Protein AF-A0A370JXY4-F1 (afdb_monomer_lite)

Foldseek 3Di:
DALVVCLVVLLVCCVVQVFQAKDADPVVRWIWTAHPVRDIDTDPDPSSSVSNHVNNVDVVVPDD

pLDDT: mean 91.96, std 9.57, range [47.06, 97.88]

Structure (mmCIF, N/CA/C/O backbone):
data_AF-A0A370JXY4-F1
#
_entry.id   AF-A0A370JXY4-F1
#
loop_
_atom_site.group_PDB
_atom_site.id
_atom_site.type_symbol
_atom_site.label_atom_id
_atom_site.label_alt_id
_atom_site.label_comp_i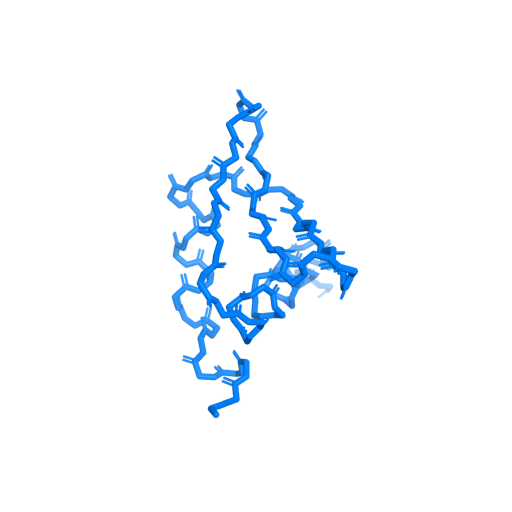d
_atom_site.label_asym_id
_atom_site.label_entity_id
_atom_site.label_seq_id
_atom_site.pdbx_PDB_ins_code
_atom_site.Cartn_x
_atom_site.Cartn_y
_atom_site.Cartn_z
_atom_site.occupancy
_atom_site.B_iso_or_equiv
_atom_site.auth_seq_id
_atom_site.auth_comp_id
_atom_site.auth_asym_id
_atom_site.auth_atom_id
_atom_site.pdbx_PDB_model_num
ATOM 1 N N . MET A 1 1 ? 8.182 -10.794 10.719 1.00 64.44 1 MET A N 1
ATOM 2 C CA . MET A 1 1 ? 8.545 -10.852 9.285 1.00 64.44 1 MET A CA 1
ATOM 3 C C . MET A 1 1 ? 9.127 -9.488 8.936 1.00 64.44 1 MET A C 1
ATOM 5 O O . MET A 1 1 ? 8.821 -8.546 9.656 1.00 64.44 1 MET A O 1
ATOM 9 N N . ARG A 1 2 ? 10.026 -9.346 7.962 1.00 82.88 2 ARG A N 1
ATOM 10 C CA . ARG A 1 2 ? 10.591 -8.030 7.601 1.00 82.88 2 ARG A CA 1
ATOM 11 C C . ARG A 1 2 ? 9.853 -7.457 6.395 1.00 82.88 2 ARG A C 1
ATOM 13 O O . ARG A 1 2 ? 9.475 -8.201 5.498 1.00 82.88 2 ARG A O 1
ATOM 20 N N . ALA A 1 3 ? 9.697 -6.134 6.339 1.00 81.50 3 ALA A N 1
ATOM 21 C CA . ALA A 1 3 ? 9.119 -5.452 5.174 1.00 81.50 3 ALA A CA 1
ATOM 22 C C . ALA A 1 3 ? 9.884 -5.762 3.869 1.00 81.50 3 ALA A C 1
ATOM 24 O O . ALA A 1 3 ? 9.292 -5.864 2.800 1.00 81.50 3 ALA A O 1
ATOM 25 N N . GLU A 1 4 ? 11.195 -5.992 3.964 1.00 87.38 4 GLU A N 1
ATOM 26 C CA . GLU A 1 4 ? 12.064 -6.358 2.838 1.00 87.38 4 GLU A CA 1
ATOM 27 C C . GLU A 1 4 ? 11.612 -7.641 2.124 1.00 87.38 4 GLU A C 1
ATOM 29 O O . GLU A 1 4 ? 11.723 -7.738 0.904 1.00 87.38 4 GLU A O 1
ATOM 34 N N . GLU A 1 5 ? 11.046 -8.602 2.862 1.00 93.00 5 GLU A N 1
ATOM 35 C CA . GLU A 1 5 ? 10.550 -9.869 2.308 1.00 93.00 5 GLU A CA 1
ATOM 36 C C . GLU A 1 5 ? 9.312 -9.657 1.421 1.00 93.00 5 GLU A C 1
ATOM 38 O O . GLU A 1 5 ? 9.049 -10.439 0.509 1.00 93.00 5 GLU A O 1
ATOM 43 N N . TYR A 1 6 ? 8.578 -8.564 1.646 1.00 94.44 6 TYR A N 1
ATOM 44 C CA . TYR A 1 6 ? 7.402 -8.185 0.869 1.00 94.44 6 TYR A CA 1
ATOM 45 C C . TYR A 1 6 ? 7.724 -7.273 -0.319 1.00 94.44 6 TYR A C 1
ATOM 47 O O . TYR A 1 6 ? 6.820 -6.984 -1.098 1.00 94.44 6 TYR A O 1
ATOM 55 N N . LEU A 1 7 ? 8.971 -6.827 -0.511 1.00 94.38 7 LEU A N 1
ATOM 56 C CA . LEU A 1 7 ? 9.322 -5.906 -1.603 1.00 94.38 7 LEU A CA 1
ATOM 57 C C . LEU A 1 7 ? 8.954 -6.425 -3.006 1.00 94.38 7 LEU A C 1
ATOM 59 O O . LEU A 1 7 ? 8.372 -5.650 -3.769 1.00 94.38 7 LEU A O 1
ATOM 63 N N . PRO A 1 8 ? 9.220 -7.696 -3.374 1.00 95.56 8 PRO A N 1
ATOM 64 C CA . PRO A 1 8 ? 8.830 -8.208 -4.689 1.00 95.56 8 PRO A CA 1
ATOM 65 C C . PRO A 1 8 ? 7.312 -8.173 -4.900 1.00 95.56 8 PRO A C 1
ATOM 67 O O . PRO A 1 8 ? 6.831 -7.780 -5.962 1.00 95.56 8 PRO A O 1
ATOM 70 N N . TRP A 1 9 ? 6.555 -8.530 -3.858 1.00 96.12 9 TRP A N 1
ATOM 71 C CA . TRP A 1 9 ? 5.099 -8.430 -3.866 1.00 96.12 9 TRP A CA 1
ATOM 72 C C . TRP A 1 9 ? 4.640 -6.972 -3.988 1.00 96.12 9 TRP A C 1
ATOM 74 O O . TRP A 1 9 ? 3.774 -6.680 -4.806 1.00 96.12 9 TRP A O 1
ATOM 84 N N . ALA A 1 10 ? 5.246 -6.053 -3.234 1.00 96.81 10 ALA A N 1
ATOM 85 C CA . ALA A 1 10 ? 4.882 -4.641 -3.221 1.00 96.81 10 ALA A CA 1
ATOM 86 C C . ALA A 1 10 ? 5.060 -3.993 -4.600 1.00 96.81 10 ALA A C 1
ATOM 88 O O . ALA A 1 10 ? 4.170 -3.278 -5.055 1.00 96.81 10 ALA A O 1
ATOM 89 N N . LEU A 1 11 ? 6.162 -4.290 -5.297 1.00 96.38 11 LEU A N 1
ATOM 90 C CA . LEU A 1 11 ? 6.411 -3.802 -6.657 1.00 96.38 11 LEU A CA 1
ATOM 91 C C . LEU A 1 11 ? 5.341 -4.295 -7.641 1.00 96.38 11 LEU A C 1
ATOM 93 O O . LEU A 1 11 ? 4.741 -3.490 -8.352 1.00 96.38 11 LEU A O 1
ATOM 97 N N . SER A 1 12 ? 5.041 -5.597 -7.628 1.00 97.12 12 SER A N 1
ATOM 98 C CA . SER A 1 12 ? 3.994 -6.175 -8.483 1.00 97.12 12 SER A CA 1
ATOM 99 C C . SER A 1 12 ? 2.598 -5.633 -8.139 1.00 97.12 12 SER A C 1
ATOM 101 O O . SER A 1 12 ? 1.774 -5.375 -9.022 1.00 97.12 12 SER A O 1
ATOM 103 N N . PHE A 1 13 ? 2.320 -5.406 -6.855 1.00 96.75 13 PHE A N 1
ATOM 104 C CA . PHE A 1 13 ? 1.055 -4.846 -6.393 1.00 96.75 13 PHE A CA 1
ATOM 105 C C . PHE A 1 13 ? 0.880 -3.387 -6.835 1.00 96.75 13 PHE A C 1
ATOM 107 O O . PHE A 1 13 ? -0.187 -3.026 -7.332 1.00 96.75 13 PHE A O 1
ATOM 114 N N . ILE A 1 14 ? 1.931 -2.565 -6.731 1.00 96.81 14 ILE A N 1
ATOM 115 C CA . ILE A 1 14 ? 1.935 -1.180 -7.225 1.00 96.81 14 ILE A CA 1
ATOM 116 C C . ILE A 1 14 ? 1.641 -1.141 -8.721 1.00 96.81 14 ILE A C 1
ATOM 118 O O . ILE A 1 14 ? 0.772 -0.382 -9.144 1.00 96.81 14 ILE A O 1
ATOM 122 N N . GLU A 1 15 ? 2.312 -1.976 -9.513 1.00 95.94 15 GLU A N 1
ATOM 123 C CA . GLU A 1 15 ? 2.121 -2.015 -10.964 1.00 95.94 15 GLU A CA 1
ATOM 124 C C . GLU A 1 15 ? 0.699 -2.455 -11.342 1.00 95.94 15 GLU A C 1
ATOM 126 O O . GLU A 1 15 ? 0.021 -1.784 -12.122 1.00 95.94 15 GLU A O 1
ATOM 131 N N . SER A 1 16 ? 0.216 -3.546 -10.744 1.00 96.62 16 SER A N 1
ATOM 132 C CA . SER A 1 16 ? -1.091 -4.130 -11.072 1.00 96.62 16 SER A CA 1
ATOM 133 C C . SER A 1 16 ? -2.280 -3.290 -10.607 1.00 96.62 16 SER A C 1
ATOM 135 O O . SER A 1 16 ? -3.329 -3.297 -11.256 1.00 96.62 16 SER A O 1
ATOM 137 N N . ARG A 1 17 ? -2.150 -2.581 -9.480 1.00 96.50 17 ARG A N 1
ATOM 138 C CA . ARG A 1 17 ? -3.230 -1.771 -8.894 1.00 96.50 17 ARG A CA 1
ATOM 139 C C . ARG A 1 17 ? -3.063 -0.275 -9.110 1.00 96.50 17 ARG A C 1
ATOM 141 O O . ARG A 1 17 ? -3.974 0.464 -8.756 1.00 96.50 17 ARG A O 1
ATOM 148 N N . ARG A 1 18 ? -1.956 0.167 -9.716 1.00 96.44 18 ARG A N 1
ATOM 149 C CA . ARG A 1 18 ? -1.596 1.589 -9.850 1.00 96.44 18 ARG A CA 1
ATOM 150 C C . ARG A 1 18 ? -1.621 2.289 -8.490 1.00 96.44 18 ARG A C 1
ATOM 152 O O . ARG A 1 18 ? -2.258 3.326 -8.327 1.00 96.44 18 ARG A O 1
ATOM 159 N N . VAL A 1 19 ? -0.974 1.681 -7.495 1.00 97.44 19 VAL A N 1
ATOM 160 C CA . VAL A 1 19 ? -0.866 2.279 -6.155 1.00 97.44 19 VAL A CA 1
ATOM 161 C C . VAL A 1 19 ? 0.008 3.527 -6.241 1.00 97.44 19 VAL A C 1
ATOM 163 O O . VAL A 1 19 ? 1.080 3.493 -6.838 1.00 97.44 19 VAL A O 1
ATOM 166 N N . VAL A 1 20 ? -0.443 4.614 -5.626 1.00 96.75 20 VAL A N 1
ATOM 167 C CA . VAL A 1 20 ? 0.237 5.918 -5.617 1.00 96.75 20 VAL A CA 1
ATOM 168 C C . VAL A 1 20 ? 0.609 6.379 -4.212 1.00 96.75 20 VAL A C 1
ATOM 170 O O . VAL A 1 20 ? 1.543 7.160 -4.048 1.00 96.75 20 VAL A O 1
ATOM 173 N N . ALA A 1 21 ? -0.085 5.884 -3.186 1.00 96.81 21 ALA A N 1
ATOM 174 C CA . ALA A 1 21 ? 0.185 6.231 -1.797 1.00 96.81 21 ALA A CA 1
ATOM 175 C C . ALA A 1 21 ? -0.198 5.093 -0.845 1.00 96.81 21 ALA A C 1
ATOM 177 O O . ALA A 1 21 ? -0.927 4.167 -1.208 1.00 96.81 21 ALA A O 1
ATOM 178 N N . VAL A 1 22 ? 0.298 5.180 0.388 1.00 97.00 22 VAL A N 1
ATOM 179 C CA . VAL A 1 22 ? -0.047 4.275 1.486 1.00 97.00 22 VAL A CA 1
ATOM 180 C C . VAL A 1 22 ? -0.480 5.119 2.679 1.00 97.00 22 VAL A C 1
ATOM 182 O O . VAL A 1 22 ? 0.243 6.023 3.091 1.00 97.00 22 VAL A O 1
ATOM 185 N N . GLU A 1 23 ? -1.648 4.813 3.230 1.00 95.81 23 GLU A N 1
ATOM 186 C CA . GLU A 1 23 ? -2.151 5.377 4.479 1.00 95.81 23 GLU A CA 1
ATOM 187 C C . GLU A 1 23 ? -1.899 4.375 5.610 1.00 95.81 23 GLU A C 1
ATOM 189 O O . GLU A 1 23 ? -2.190 3.185 5.480 1.00 95.81 23 GLU A O 1
ATOM 194 N N . ILE A 1 24 ? -1.339 4.857 6.717 1.00 93.94 24 ILE A N 1
ATOM 195 C CA . ILE A 1 24 ? -1.094 4.071 7.927 1.00 93.94 24 ILE A CA 1
ATOM 196 C C . ILE A 1 24 ? -1.787 4.801 9.069 1.00 93.94 24 ILE A C 1
ATOM 198 O O . ILE A 1 24 ? -1.383 5.909 9.420 1.00 93.94 24 ILE A O 1
ATOM 202 N N . ASN A 1 25 ? -2.810 4.177 9.649 1.00 93.00 25 ASN A N 1
ATOM 203 C CA . ASN A 1 25 ? -3.490 4.677 10.831 1.00 93.00 25 ASN A CA 1
ATOM 204 C C . ASN A 1 25 ? -3.051 3.862 12.063 1.00 93.00 25 ASN A C 1
ATOM 206 O O . ASN A 1 25 ? -3.525 2.743 12.267 1.00 93.00 25 ASN A O 1
ATOM 210 N N . PRO A 1 26 ? -2.139 4.393 12.896 1.00 83.50 26 PRO A N 1
ATOM 211 C CA . PRO A 1 26 ? -1.655 3.686 14.076 1.00 83.50 26 PRO A CA 1
ATOM 212 C C . PRO A 1 26 ? -2.692 3.601 15.205 1.00 83.50 26 PRO A C 1
ATOM 214 O O . PRO A 1 26 ? -2.556 2.736 16.064 1.00 83.50 26 PRO A O 1
ATOM 217 N N . GLU A 1 27 ? -3.714 4.461 15.217 1.00 90.56 27 GLU A N 1
ATOM 218 C CA . GLU A 1 27 ? -4.757 4.460 16.252 1.00 90.56 27 GLU A CA 1
ATOM 219 C C . GLU A 1 27 ? -5.762 3.327 16.034 1.00 90.56 27 GLU A C 1
ATOM 221 O O . GLU A 1 27 ? -6.212 2.701 16.992 1.00 90.56 27 GLU A O 1
ATOM 226 N N . THR A 1 28 ? -6.084 3.035 14.771 1.00 88.62 28 THR A N 1
ATOM 227 C CA . THR A 1 28 ? -6.988 1.936 14.397 1.00 88.62 28 THR A CA 1
ATOM 228 C C . THR A 1 28 ? -6.248 0.656 14.015 1.00 88.62 28 THR A C 1
ATOM 230 O O . THR A 1 28 ? -6.863 -0.404 13.931 1.00 88.62 28 THR A O 1
ATOM 233 N N . GLY A 1 29 ? -4.931 0.731 13.795 1.00 88.44 29 GLY A N 1
ATOM 234 C CA . GLY A 1 29 ? -4.138 -0.377 13.261 1.00 88.44 29 GLY A CA 1
ATOM 235 C C . GLY A 1 29 ? -4.459 -0.690 11.797 1.00 88.44 29 GLY A C 1
ATOM 236 O O . GLY A 1 29 ? -4.161 -1.786 11.329 1.00 88.44 29 GLY A O 1
ATOM 237 N N . GLU A 1 30 ? -5.087 0.244 11.079 1.00 94.31 30 GLU A N 1
ATOM 238 C CA . GLU A 1 30 ? -5.472 0.061 9.684 1.00 94.31 30 GLU A CA 1
ATOM 239 C C . GLU A 1 30 ? -4.395 0.569 8.730 1.00 94.31 30 GLU A C 1
ATOM 241 O O . GLU A 1 30 ? -3.797 1.633 8.910 1.00 94.31 30 GLU A O 1
ATOM 246 N N . TYR A 1 31 ? -4.205 -0.176 7.648 1.00 95.94 31 TYR A N 1
ATOM 247 C CA . TYR A 1 31 ? -3.247 0.143 6.603 1.00 95.94 31 TYR A CA 1
ATO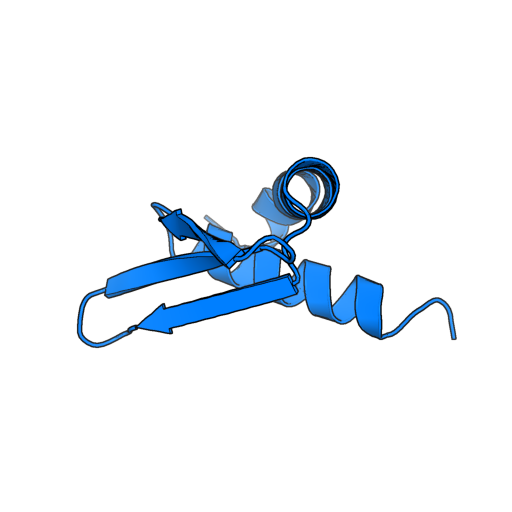M 248 C C . TYR A 1 31 ? -3.953 0.072 5.253 1.00 95.94 31 TYR A C 1
ATOM 250 O O . TYR A 1 31 ? -4.655 -0.905 4.985 1.00 95.94 31 TYR A O 1
ATOM 258 N N . LYS A 1 32 ? -3.782 1.077 4.391 1.00 97.12 32 LYS A N 1
ATOM 259 C CA . LYS A 1 32 ? -4.438 1.121 3.077 1.00 97.12 32 LYS A CA 1
ATOM 260 C C . LYS A 1 32 ? -3.465 1.496 1.975 1.00 97.12 32 LYS A C 1
ATOM 262 O O . LYS A 1 32 ? -2.693 2.437 2.113 1.00 97.12 32 LYS A O 1
ATOM 267 N N . ALA A 1 33 ? -3.559 0.808 0.847 1.00 97.75 33 ALA A N 1
ATOM 268 C CA . ALA A 1 33 ? -2.977 1.247 -0.411 1.00 97.75 33 ALA A CA 1
ATOM 269 C C . ALA A 1 33 ? -3.997 2.102 -1.170 1.00 97.75 33 ALA A C 1
ATOM 271 O O . ALA A 1 33 ? -5.133 1.671 -1.372 1.00 97.75 33 ALA A O 1
ATOM 272 N N . LEU A 1 34 ? -3.592 3.294 -1.597 1.00 97.88 34 LEU A N 1
ATOM 273 C CA . LEU A 1 34 ? -4.407 4.222 -2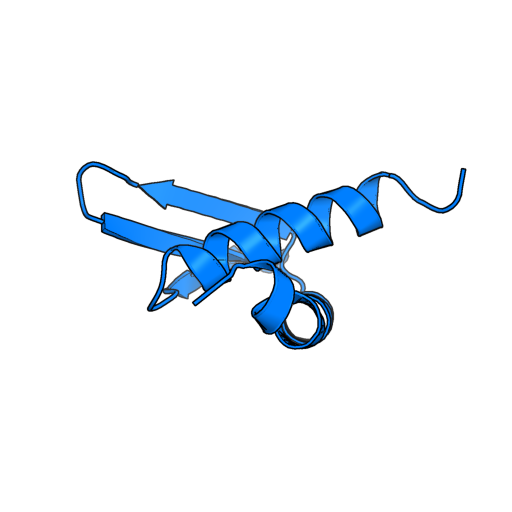.378 1.00 97.88 34 LEU A CA 1
ATOM 274 C C . LEU A 1 34 ? -3.981 4.150 -3.841 1.00 97.88 34 LEU A C 1
ATOM 276 O O . LEU A 1 34 ? -2.790 4.237 -4.141 1.00 97.88 34 LEU A O 1
ATOM 280 N N . CYS A 1 35 ? -4.943 3.985 -4.743 1.00 97.31 35 CYS A N 1
ATOM 281 C CA . CYS A 1 35 ? -4.697 3.806 -6.170 1.00 97.31 35 CYS A CA 1
ATOM 282 C C . CYS A 1 35 ? -5.048 5.066 -6.961 1.00 97.31 35 CYS A C 1
ATOM 284 O O . CYS A 1 35 ? -5.928 5.831 -6.572 1.00 97.31 35 CYS A O 1
ATOM 286 N N . GLU A 1 36 ? -4.394 5.251 -8.105 1.00 96.31 36 GLU A N 1
ATOM 287 C CA . GLU A 1 36 ? -4.595 6.404 -8.995 1.00 96.31 36 GLU A CA 1
ATOM 288 C C . GLU A 1 36 ? -6.063 6.583 -9.415 1.00 96.31 36 GLU A C 1
ATOM 290 O O . GLU A 1 36 ? -6.562 7.699 -9.517 1.00 96.31 36 GLU A O 1
ATOM 295 N N . ASN A 1 37 ? -6.790 5.477 -9.591 1.00 94.81 37 ASN A N 1
ATOM 296 C CA . ASN A 1 37 ? -8.203 5.483 -9.969 1.00 94.81 37 ASN A CA 1
ATOM 297 C C . ASN A 1 37 ? -9.171 5.808 -8.809 1.00 94.81 37 ASN A C 1
ATOM 299 O O . ASN A 1 37 ? -10.381 5.647 -8.967 1.00 94.81 37 ASN A O 1
ATOM 303 N N . GLY A 1 38 ? -8.660 6.186 -7.634 1.00 94.00 38 GLY A N 1
ATOM 304 C CA . GLY A 1 38 ? -9.450 6.485 -6.437 1.00 94.00 38 GLY A CA 1
ATOM 305 C C . GLY A 1 38 ? -9.882 5.261 -5.621 1.00 94.00 38 GLY A C 1
ATOM 306 O O . GLY A 1 38 ? -10.524 5.421 -4.585 1.00 94.00 38 GLY A O 1
ATOM 307 N N . SER A 1 39 ? -9.534 4.039 -6.041 1.00 96.38 39 SER A N 1
ATOM 308 C CA . SER A 1 39 ? -9.777 2.829 -5.242 1.00 96.38 39 SER A CA 1
ATOM 309 C C . SER A 1 39 ? -8.794 2.725 -4.074 1.00 96.38 39 SER A C 1
ATOM 311 O O . SER A 1 39 ? -7.655 3.191 -4.163 1.00 96.38 39 SER A O 1
ATOM 313 N N . SER A 1 40 ? -9.201 2.048 -3.000 1.00 96.56 40 SER A N 1
ATOM 314 C CA . SER A 1 40 ? -8.317 1.710 -1.882 1.00 96.56 40 SER A CA 1
ATOM 315 C C . SER A 1 40 ? -8.397 0.230 -1.513 1.00 96.56 40 SER A C 1
ATOM 317 O O . SER A 1 40 ? -9.435 -0.412 -1.678 1.00 96.56 40 SER A O 1
ATOM 319 N N . TYR A 1 41 ? -7.280 -0.317 -1.031 1.00 96.62 41 TYR A N 1
ATOM 320 C CA . TYR A 1 41 ? -7.167 -1.707 -0.587 1.00 96.62 41 TYR A CA 1
ATOM 321 C C . TYR A 1 41 ? -6.609 -1.753 0.828 1.00 96.62 41 TYR A C 1
ATOM 323 O O . TYR A 1 41 ? -5.538 -1.201 1.077 1.00 96.62 41 TYR A O 1
ATOM 331 N N . PHE A 1 42 ? -7.306 -2.433 1.736 1.00 96.00 42 PHE A N 1
ATOM 332 C CA . PHE A 1 42 ? -6.785 -2.704 3.072 1.00 96.00 42 PHE A CA 1
ATOM 333 C C . PHE A 1 42 ? -5.626 -3.700 3.003 1.00 96.00 42 PHE A C 1
ATOM 335 O O . PHE A 1 42 ? -5.661 -4.659 2.230 1.00 96.00 42 PHE A O 1
ATOM 342 N N . LEU A 1 43 ? -4.606 -3.463 3.819 1.00 95.50 43 LEU A N 1
ATOM 343 C CA . LEU A 1 43 ? -3.453 -4.337 3.979 1.00 95.50 43 LEU A CA 1
ATOM 344 C C . LEU A 1 43 ? -3.554 -5.010 5.343 1.00 95.50 43 LEU A C 1
ATOM 346 O O . LEU A 1 43 ? -3.887 -4.373 6.340 1.00 95.50 43 LEU A O 1
ATOM 350 N N . GLU A 1 44 ? -3.246 -6.297 5.390 1.00 92.19 44 GLU A N 1
ATOM 351 C CA . GLU A 1 44 ? -3.433 -7.104 6.599 1.00 92.19 44 GLU A CA 1
ATOM 352 C C . GLU A 1 44 ? -2.284 -6.940 7.598 1.00 92.19 44 GLU A C 1
ATOM 354 O O . GLU A 1 44 ? -2.387 -7.355 8.752 1.00 92.19 44 GLU A O 1
ATOM 359 N N . ARG A 1 45 ? -1.148 -6.394 7.146 1.00 92.50 45 ARG A N 1
ATOM 360 C CA . ARG A 1 45 ? 0.096 -6.338 7.918 1.00 92.50 45 ARG A CA 1
ATOM 361 C C . ARG A 1 45 ? 0.794 -4.997 7.760 1.00 92.50 45 ARG A C 1
ATOM 363 O O . ARG A 1 45 ? 0.898 -4.466 6.653 1.00 92.50 45 ARG A O 1
ATOM 370 N N . LEU A 1 46 ? 1.379 -4.512 8.853 1.00 93.38 46 LEU A N 1
ATOM 371 C CA . LEU A 1 46 ? 2.216 -3.312 8.840 1.00 93.38 46 LEU A CA 1
ATOM 372 C C . LEU A 1 46 ? 3.403 -3.474 7.880 1.00 93.38 46 LEU A C 1
ATOM 374 O O . LEU A 1 46 ? 3.755 -2.541 7.164 1.00 93.38 46 LEU A O 1
ATOM 378 N N . GLU A 1 47 ? 3.995 -4.667 7.820 1.00 95.06 47 GLU A N 1
ATOM 379 C CA . GLU A 1 47 ? 5.137 -4.956 6.954 1.00 95.06 47 GLU A CA 1
ATOM 380 C C . GLU A 1 47 ? 4.796 -4.814 5.466 1.00 95.06 47 GLU A C 1
ATOM 382 O O . GLU A 1 47 ? 5.640 -4.370 4.691 1.00 95.06 47 GLU A O 1
ATOM 387 N N . GLN A 1 48 ? 3.556 -5.124 5.066 1.00 95.38 48 GLN A N 1
ATOM 388 C CA . GLN A 1 48 ? 3.080 -4.893 3.698 1.00 95.38 48 GLN A CA 1
ATOM 389 C C . GLN A 1 48 ? 2.979 -3.396 3.397 1.00 95.38 48 GLN A C 1
ATOM 391 O O . GLN A 1 48 ? 3.410 -2.948 2.335 1.00 95.38 48 GLN A O 1
ATOM 396 N N . ALA A 1 49 ? 2.450 -2.615 4.342 1.00 96.12 49 ALA A N 1
ATOM 397 C CA . ALA A 1 49 ? 2.340 -1.165 4.213 1.00 96.12 49 ALA A CA 1
ATOM 398 C C . ALA A 1 49 ? 3.720 -0.503 4.100 1.00 96.12 49 ALA A C 1
ATOM 400 O O . ALA A 1 49 ? 3.949 0.338 3.231 1.00 96.12 49 ALA A O 1
ATOM 401 N N . GLN A 1 50 ? 4.667 -0.938 4.933 1.00 95.62 50 GLN A N 1
ATOM 402 C CA . GLN A 1 50 ? 6.055 -0.481 4.893 1.00 95.62 50 GLN A CA 1
ATOM 403 C C . GLN A 1 50 ? 6.744 -0.858 3.577 1.00 95.62 50 GLN A C 1
ATOM 405 O O . GLN A 1 50 ? 7.427 -0.020 2.991 1.00 95.62 50 GLN A O 1
ATOM 410 N N . ALA A 1 51 ? 6.536 -2.081 3.082 1.00 96.44 51 ALA A N 1
ATOM 411 C CA . ALA A 1 51 ? 7.097 -2.528 1.810 1.00 96.44 51 ALA A CA 1
ATOM 412 C C . ALA A 1 51 ? 6.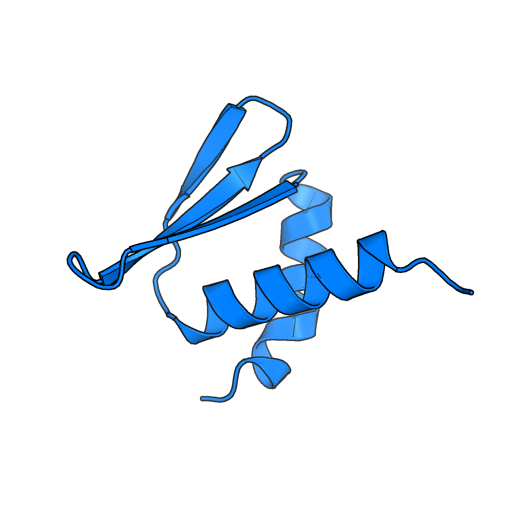556 -1.724 0.619 1.00 96.44 51 ALA A C 1
ATOM 414 O O . ALA A 1 51 ? 7.326 -1.334 -0.257 1.00 96.44 51 ALA A O 1
A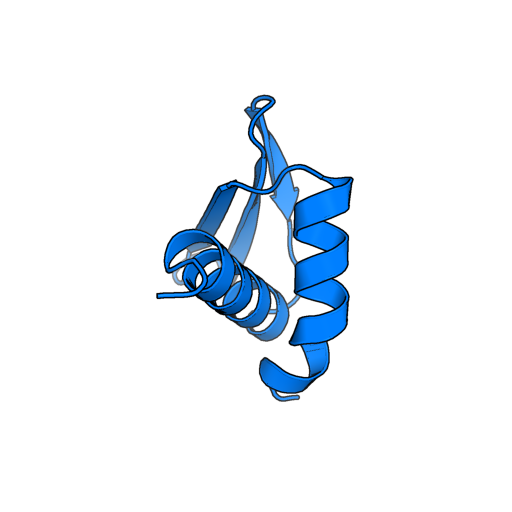TOM 415 N N . LEU A 1 52 ? 5.251 -1.429 0.602 1.00 97.06 52 LEU A N 1
ATOM 416 C CA . LEU A 1 52 ? 4.635 -0.569 -0.412 1.00 97.06 52 LEU A CA 1
ATOM 417 C C . LEU A 1 52 ? 5.184 0.854 -0.357 1.00 97.06 52 LEU A C 1
ATOM 419 O O . LEU A 1 52 ? 5.529 1.412 -1.395 1.00 97.06 52 LEU A O 1
ATOM 423 N N . LEU A 1 53 ? 5.318 1.427 0.841 1.00 95.75 53 LEU A N 1
ATOM 424 C CA . LEU A 1 53 ? 5.882 2.764 1.014 1.00 95.75 53 LEU A CA 1
ATOM 425 C C . LEU A 1 53 ? 7.326 2.837 0.494 1.00 95.75 53 LEU A C 1
ATOM 427 O O . LEU A 1 53 ? 7.692 3.784 -0.199 1.00 95.75 53 LEU A O 1
ATOM 431 N N . GLU A 1 54 ? 8.141 1.833 0.810 1.00 95.44 54 GLU A N 1
ATOM 432 C CA . GLU A 1 54 ? 9.525 1.729 0.349 1.00 95.44 54 GLU A CA 1
ATOM 433 C C . GLU A 1 54 ? 9.608 1.562 -1.175 1.00 95.44 54 GLU A C 1
ATOM 435 O O . GLU A 1 54 ? 10.372 2.260 -1.842 1.00 95.44 54 GLU A O 1
ATOM 440 N N . ALA A 1 55 ? 8.786 0.686 -1.753 1.00 95.94 55 ALA A N 1
ATOM 441 C CA . ALA A 1 55 ? 8.731 0.482 -3.195 1.00 95.94 55 ALA A CA 1
ATOM 442 C C . ALA A 1 55 ? 8.299 1.757 -3.942 1.00 95.94 55 ALA A C 1
ATOM 444 O O . ALA A 1 55 ? 8.933 2.128 -4.930 1.00 95.94 55 ALA A O 1
ATOM 445 N N . LEU A 1 56 ? 7.293 2.480 -3.437 1.00 95.50 56 LEU A N 1
ATOM 446 C CA . LEU A 1 56 ? 6.867 3.766 -3.997 1.00 95.50 56 LEU A CA 1
ATOM 447 C C . LEU A 1 56 ? 7.993 4.803 -3.981 1.00 95.50 56 LEU A C 1
ATOM 449 O O . LEU A 1 56 ? 8.208 5.473 -4.989 1.00 95.50 56 LEU A O 1
ATOM 453 N N . LYS A 1 57 ? 8.742 4.911 -2.877 1.00 93.88 57 LYS A N 1
ATOM 454 C CA . LYS A 1 57 ? 9.896 5.821 -2.782 1.00 93.88 57 LYS A CA 1
ATOM 455 C C . LYS A 1 57 ? 10.961 5.502 -3.826 1.00 93.88 57 LYS A C 1
ATOM 457 O O . LYS A 1 57 ? 11.468 6.417 -4.464 1.00 93.88 57 LYS A O 1
ATOM 462 N N . ARG A 1 58 ? 11.278 4.219 -4.028 1.00 93.38 58 ARG A N 1
ATOM 463 C CA . ARG A 1 58 ? 12.259 3.781 -5.038 1.00 93.38 58 ARG A CA 1
ATOM 464 C C . ARG A 1 58 ? 11.820 4.129 -6.454 1.00 93.38 58 ARG A C 1
ATOM 466 O O . ARG A 1 58 ? 12.635 4.587 -7.243 1.00 93.38 58 ARG A O 1
ATOM 473 N N . ILE A 1 59 ? 10.538 3.939 -6.761 1.00 91.56 59 ILE A N 1
ATOM 474 C CA . ILE A 1 59 ? 9.969 4.282 -8.070 1.00 91.56 59 ILE A CA 1
ATOM 475 C C . ILE A 1 59 ? 10.025 5.798 -8.300 1.00 91.56 59 ILE A C 1
ATOM 477 O O . ILE A 1 59 ? 10.439 6.240 -9.367 1.00 91.56 59 ILE A O 1
ATOM 481 N N . GLN A 1 60 ? 9.647 6.593 -7.297 1.00 87.50 60 GLN A N 1
ATOM 482 C CA . GLN A 1 60 ? 9.628 8.058 -7.389 1.00 87.50 60 GLN A CA 1
ATOM 483 C C . GLN A 1 60 ? 11.022 8.686 -7.433 1.00 87.50 60 GLN A C 1
ATOM 485 O O . GLN A 1 60 ? 11.194 9.732 -8.050 1.00 87.50 60 GLN A O 1
ATOM 490 N N . ALA A 1 61 ? 12.013 8.058 -6.800 1.00 85.06 61 ALA A N 1
ATOM 491 C CA . ALA A 1 61 ? 13.398 8.507 -6.873 1.00 85.06 61 ALA A CA 1
ATOM 492 C C . ALA A 1 61 ? 13.984 8.376 -8.292 1.00 85.06 61 ALA A C 1
ATOM 494 O O . ALA A 1 61 ? 14.930 9.092 -8.608 1.00 85.06 61 ALA A O 1
ATOM 495 N N . GLY A 1 62 ? 13.408 7.510 -9.143 1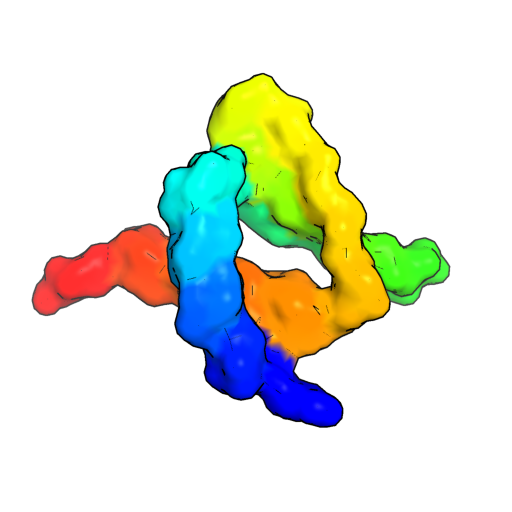.00 67.06 62 GLY A N 1
ATOM 496 C CA . GLY A 1 62 ? 13.918 7.206 -10.481 1.00 67.06 62 GLY A CA 1
ATOM 497 C C . GLY A 1 62 ? 15.337 6.610 -10.463 1.00 67.06 62 GLY A C 1
ATOM 498 O O . GLY A 1 62 ? 15.990 6.556 -9.418 1.00 67.06 62 GLY A O 1
ATOM 499 N N . PRO A 1 63 ? 15.857 6.132 -11.605 1.00 55.91 63 PRO A N 1
ATOM 500 C CA . PRO A 1 63 ? 17.297 6.011 -11.761 1.00 55.91 63 PRO A CA 1
ATOM 501 C C . PRO A 1 63 ? 17.848 7.441 -11.856 1.00 55.91 63 PRO A C 1
ATOM 503 O O . PRO A 1 63 ? 17.584 8.134 -12.838 1.00 55.91 63 PRO A O 1
ATOM 506 N N . GLY A 1 64 ? 18.519 7.908 -10.802 1.00 47.06 64 GLY A N 1
ATOM 507 C CA . GLY A 1 64 ? 19.371 9.097 -10.886 1.00 47.06 64 GLY A CA 1
ATOM 508 C C . GLY A 1 64 ? 20.528 8.886 -11.853 1.00 47.06 64 GLY A C 1
ATOM 509 O O . GLY A 1 64 ? 20.980 7.723 -11.976 1.00 47.06 64 GLY A O 1
#

Secondary structure (DSSP, 8-state):
--GGGGHHHHHHHHHHHTEEEEEEETTTTEEEEEETTS-EEEES-HHHHHHHHHHHHHHHH---

Sequence (64 aa):
MRAEEYLPWALSFIESRRVVAVEINPETGEYKALCENGSSYFLERLEQAQALLEALKRIQAGPG

Radius of gyration: 11.24 Å; chains: 1; bounding box: 29×20×28 Å